Protein AF-A0A1B9F2B6-F1 (afdb_monomer_lite)

Foldseek 3Di:
DDPQAFKKWKWKQFQVLWIKIWIASDDDQVRIWIFTFAFQDRFDLVLVVVLVVVLVVVVVVVVVVVVVLVVLLVVLVVLLVVLVVVVVVVHPSVCSNVVSVVSNVVSVVVVVVVVVVSVVSLQVSCVVRGTPGSGTDIDRSVVVCVRCPDPNMDMHDMGRDDDD

Secondary structure (DSSP, 8-state):
----PPPEEEEEE-TTS-EEEEEESSSSGGGEEEEEE-BSS---HHHHHHHHHHHHHHHHHHHHHHHHHHHHHHHHHHHHHHHHHHHHTT---HHHHHHHHHHHHHHHHHHHHHHHHHHHHHHHHHHHHTBS-S-PEEE-HHHHHHHHHSTT-EEEEEEEPPP-

Structure (mmCIF, N/CA/C/O backbone):
data_AF-A0A1B9F2B6-F1
#
_entry.id   AF-A0A1B9F2B6-F1
#
loop_
_atom_site.group_PDB
_atom_site.id
_atom_site.type_symbol
_atom_site.label_atom_id
_atom_site.label_alt_id
_atom_site.label_comp_id
_atom_site.label_asym_id
_atom_site.label_entity_id
_atom_site.label_seq_id
_atom_site.pdbx_PDB_ins_code
_atom_site.Cartn_x
_atom_site.Cartn_y
_atom_site.Cartn_z
_atom_site.occupancy
_atom_site.B_iso_or_equiv
_atom_site.auth_seq_id
_atom_site.auth_comp_id
_atom_site.auth_asym_id
_atom_site.auth_atom_id
_atom_site.pdbx_PDB_model_num
ATOM 1 N N . MET A 1 1 ? 23.919 12.567 16.413 1.00 41.22 1 MET A N 1
ATOM 2 C CA . MET A 1 1 ? 22.816 12.487 15.430 1.00 41.22 1 MET A CA 1
ATOM 3 C C . MET A 1 1 ? 21.830 11.448 15.928 1.00 41.22 1 MET A C 1
ATOM 5 O O . MET A 1 1 ? 22.166 10.273 15.949 1.00 41.22 1 MET A O 1
ATOM 9 N N . GLU A 1 2 ? 20.675 11.877 16.428 1.00 46.62 2 GLU A N 1
ATOM 10 C CA . GLU A 1 2 ? 19.669 10.982 17.009 1.00 46.62 2 GLU A CA 1
ATOM 11 C C . GLU A 1 2 ? 19.015 10.144 15.898 1.00 46.62 2 GLU A C 1
ATOM 13 O O . GLU A 1 2 ? 18.495 10.689 14.918 1.00 46.62 2 GLU A O 1
ATOM 18 N N . GLN A 1 3 ? 19.097 8.813 15.994 1.00 55.00 3 GLN A N 1
ATOM 19 C CA . GLN A 1 3 ? 18.470 7.924 15.017 1.00 55.00 3 GLN A CA 1
ATOM 20 C C . GLN A 1 3 ? 16.951 7.998 15.169 1.00 55.00 3 GLN A C 1
ATOM 22 O O . GLN A 1 3 ? 16.333 7.388 16.034 1.00 55.00 3 GLN A O 1
ATOM 27 N N . LYS A 1 4 ? 16.357 8.773 14.273 1.00 63.69 4 LYS A N 1
ATOM 28 C CA . LYS A 1 4 ? 14.928 8.905 14.028 1.00 63.69 4 LYS A CA 1
ATOM 29 C C . LYS A 1 4 ? 14.273 7.511 13.906 1.00 63.69 4 LYS A C 1
ATOM 31 O O . LYS A 1 4 ? 14.422 6.870 12.865 1.00 63.69 4 LYS A O 1
ATOM 36 N N . LYS A 1 5 ? 13.532 7.063 14.935 1.00 74.25 5 LYS A N 1
ATOM 37 C CA . LYS A 1 5 ? 12.859 5.744 14.967 1.00 74.25 5 LYS A CA 1
ATOM 38 C C . LYS A 1 5 ? 12.031 5.499 13.692 1.00 74.25 5 LYS A C 1
ATOM 40 O O . LYS A 1 5 ? 11.489 6.464 13.135 1.00 74.25 5 LYS A O 1
ATOM 45 N N . PRO A 1 6 ? 11.969 4.260 13.174 1.00 83.00 6 PRO A N 1
ATOM 46 C CA . PRO A 1 6 ? 11.126 3.944 12.028 1.00 83.00 6 PRO A CA 1
ATOM 47 C C . PRO A 1 6 ? 9.650 4.095 12.407 1.00 83.00 6 PRO A C 1
ATOM 49 O O . PRO A 1 6 ? 9.273 3.881 13.555 1.00 83.00 6 PRO A O 1
ATOM 52 N N . TRP A 1 7 ? 8.821 4.478 11.438 1.00 87.06 7 TRP A N 1
ATOM 53 C CA . TRP A 1 7 ? 7.375 4.444 11.626 1.00 87.06 7 TRP A CA 1
ATOM 54 C C . TRP A 1 7 ? 6.910 2.993 11.749 1.00 87.06 7 TRP A C 1
ATOM 56 O O . TRP A 1 7 ? 7.443 2.104 11.084 1.00 87.06 7 TRP A O 1
ATOM 66 N N . THR A 1 8 ? 5.886 2.773 12.551 1.00 91.69 8 THR A N 1
ATOM 67 C CA . THR A 1 8 ? 5.196 1.509 12.741 1.00 91.69 8 THR A CA 1
ATOM 68 C C . THR A 1 8 ? 3.718 1.675 12.435 1.00 91.69 8 THR A C 1
ATOM 70 O O . THR A 1 8 ? 3.205 2.792 12.352 1.00 91.69 8 THR A O 1
ATOM 73 N N . ILE A 1 9 ? 3.057 0.559 12.170 1.00 92.56 9 ILE A N 1
ATOM 74 C CA . ILE A 1 9 ? 1.648 0.452 11.831 1.00 92.56 9 ILE A CA 1
ATOM 75 C C . ILE A 1 9 ? 1.039 -0.588 12.757 1.00 92.56 9 ILE A C 1
ATOM 77 O O . ILE A 1 9 ? 1.565 -1.694 12.861 1.00 92.56 9 ILE A O 1
ATOM 81 N N . GLN A 1 10 ? -0.090 -0.258 13.365 1.00 94.62 10 GLN A N 1
ATOM 82 C CA . GLN A 1 10 ? -0.882 -1.190 14.150 1.00 94.62 10 GLN A CA 1
ATOM 83 C C . GLN A 1 10 ? -2.358 -1.000 13.814 1.00 94.62 10 GLN A C 1
ATOM 85 O O . GLN A 1 10 ? -2.818 0.118 13.573 1.00 94.62 10 GLN A O 1
ATOM 90 N N . TRP A 1 11 ? -3.092 -2.104 13.748 1.00 96.00 11 TRP A N 1
ATOM 91 C CA . TRP A 1 11 ? -4.536 -2.087 13.559 1.00 96.00 11 TRP A CA 1
ATOM 92 C C . TRP A 1 11 ? -5.236 -2.291 14.897 1.00 96.00 11 TRP A C 1
ATOM 94 O O . TRP A 1 11 ? -4.768 -3.055 15.740 1.00 96.00 11 TRP A O 1
ATOM 104 N N . HIS A 1 12 ? -6.369 -1.625 15.069 1.00 95.75 12 HIS A N 1
ATOM 105 C CA . HIS A 1 12 ? -7.217 -1.724 16.245 1.00 95.75 12 HIS A CA 1
ATOM 106 C C . HIS A 1 12 ? -8.670 -1.875 15.801 1.00 95.75 12 HIS A C 1
ATOM 108 O O . HIS A 1 12 ? -9.083 -1.303 14.790 1.00 95.75 12 HIS A O 1
ATOM 114 N N . ILE A 1 13 ? -9.436 -2.642 16.564 1.00 95.25 13 ILE A N 1
ATOM 115 C CA . ILE A 1 13 ? -10.887 -2.746 16.451 1.00 95.25 13 ILE A CA 1
ATOM 116 C C . ILE A 1 13 ? -11.433 -2.246 17.783 1.00 95.25 13 ILE A C 1
ATOM 118 O O . ILE A 1 13 ? -11.170 -2.861 18.814 1.00 95.25 13 ILE A O 1
ATOM 122 N N . ALA A 1 14 ? -12.124 -1.112 17.770 1.00 94.25 14 ALA A N 1
ATOM 123 C CA . ALA A 1 14 ? -12.779 -0.565 18.951 1.00 94.25 14 ALA A CA 1
ATOM 124 C C . ALA A 1 14 ? -13.977 -1.438 19.369 1.00 94.25 14 ALA A C 1
ATOM 126 O O . ALA A 1 14 ? -14.413 -2.318 18.621 1.00 94.25 14 ALA A O 1
ATOM 127 N N . ALA A 1 15 ? -14.507 -1.212 20.573 1.00 91.75 15 ALA A N 1
ATOM 128 C CA . ALA A 1 15 ? -15.586 -2.029 21.136 1.00 91.75 15 ALA A CA 1
ATOM 129 C C . ALA A 1 15 ? -16.882 -1.987 20.298 1.00 91.75 15 ALA A C 1
ATOM 131 O O . ALA A 1 15 ? -17.618 -2.971 20.232 1.00 91.75 15 ALA A O 1
ATOM 132 N N . ASP A 1 16 ? -17.129 -0.873 19.610 1.00 90.31 16 ASP A N 1
ATOM 133 C CA . ASP A 1 16 ? -18.238 -0.674 18.671 1.00 90.31 16 ASP A CA 1
ATOM 134 C C . ASP A 1 16 ? -18.017 -1.341 17.294 1.00 90.31 16 ASP A C 1
ATOM 136 O O . ASP A 1 16 ? -18.890 -1.299 16.426 1.00 90.31 16 ASP A O 1
ATOM 140 N N . GLY A 1 17 ? -16.857 -1.972 17.076 1.00 89.00 17 GLY A N 1
ATOM 141 C CA . GLY A 1 17 ? -16.463 -2.581 15.807 1.00 89.00 17 GLY A CA 1
ATOM 142 C C . GLY A 1 17 ? -15.791 -1.619 14.822 1.00 89.00 17 GLY A C 1
ATOM 143 O O . GLY A 1 17 ? -15.472 -2.031 13.701 1.00 89.00 17 GLY A O 1
ATOM 144 N N . THR A 1 18 ? -15.544 -0.366 15.215 1.00 93.06 18 THR A N 1
ATOM 145 C CA . THR A 1 18 ? -14.819 0.612 14.402 1.00 93.06 18 THR A CA 1
ATOM 146 C C . THR A 1 18 ? -13.372 0.172 14.203 1.00 93.06 18 THR A C 1
ATOM 148 O O . THR A 1 18 ? -12.656 -0.135 15.154 1.00 93.06 18 THR A O 1
ATOM 151 N N . VAL A 1 19 ? -12.908 0.169 12.951 1.00 95.19 19 VAL A N 1
ATOM 152 C CA . VAL A 1 19 ? -11.531 -0.215 12.619 1.00 95.19 19 VAL A CA 1
ATOM 153 C C . VAL A 1 19 ? -10.650 1.019 12.499 1.00 95.19 19 VAL A C 1
ATOM 155 O O . VAL A 1 19 ? -10.913 1.911 11.690 1.00 95.19 19 VAL A O 1
ATOM 158 N N . ILE A 1 20 ? -9.571 1.040 13.276 1.00 95.50 20 ILE A N 1
ATOM 159 C CA . ILE A 1 20 ? -8.626 2.150 13.362 1.00 95.50 20 ILE A CA 1
ATOM 160 C C . ILE A 1 20 ? -7.238 1.650 12.966 1.00 95.50 20 ILE A C 1
ATOM 162 O O . ILE A 1 20 ? -6.737 0.657 13.491 1.00 95.50 20 ILE A O 1
ATOM 166 N N . LYS A 1 21 ? -6.586 2.361 12.050 1.00 94.56 21 LYS A N 1
ATOM 167 C CA . LYS A 1 21 ? -5.166 2.206 11.746 1.00 94.56 21 LYS A CA 1
ATOM 168 C C . LYS A 1 21 ? -4.382 3.258 12.513 1.00 94.56 21 LYS A C 1
ATOM 170 O O . LYS A 1 21 ? -4.558 4.452 12.270 1.00 94.56 21 LYS A O 1
ATOM 175 N N . GLN A 1 22 ? -3.491 2.822 13.388 1.00 94.38 22 GLN A N 1
ATOM 176 C CA . GLN A 1 22 ? -2.486 3.669 14.009 1.00 94.38 22 GLN A CA 1
ATOM 177 C C . GLN A 1 22 ? -1.203 3.599 13.186 1.00 94.38 22 GLN A C 1
ATOM 179 O O . GLN A 1 22 ? -0.732 2.522 12.819 1.00 94.38 22 GLN A O 1
ATOM 184 N N . ARG A 1 23 ? -0.602 4.757 12.927 1.00 92.12 23 ARG A N 1
ATOM 185 C CA . ARG A 1 23 ? 0.774 4.877 12.462 1.00 92.12 23 ARG A CA 1
ATOM 186 C C . ARG A 1 23 ? 1.559 5.659 13.506 1.00 92.12 23 ARG A C 1
ATOM 188 O O . ARG A 1 23 ? 1.222 6.807 13.772 1.00 92.12 23 ARG A O 1
ATOM 195 N N . SER A 1 24 ? 2.591 5.060 14.086 1.00 89.69 24 SER A N 1
ATOM 196 C CA . SER A 1 24 ? 3.346 5.655 15.196 1.00 89.69 24 SER A CA 1
ATOM 197 C C . SER A 1 24 ? 4.841 5.697 14.930 1.00 89.69 24 SER A C 1
ATOM 199 O O . SER A 1 24 ? 5.392 4.813 14.291 1.00 89.69 24 SER A O 1
ATOM 201 N N . ARG A 1 25 ? 5.520 6.732 15.414 1.00 86.12 25 ARG A N 1
ATOM 202 C CA . ARG A 1 25 ? 6.991 6.814 15.447 1.00 86.12 25 ARG A CA 1
ATOM 203 C C . ARG A 1 25 ? 7.548 6.837 16.875 1.00 86.12 25 ARG A C 1
ATOM 205 O O . ARG A 1 25 ? 8.744 6.645 17.091 1.00 86.12 25 ARG A O 1
ATOM 212 N N . GLY A 1 26 ? 6.660 7.031 17.839 1.00 81.50 26 GLY A N 1
ATOM 213 C CA . GLY A 1 26 ? 6.941 7.092 19.259 1.00 81.50 26 GLY A CA 1
ATOM 214 C C . GLY A 1 26 ? 5.651 7.289 20.049 1.00 81.50 26 GLY A C 1
ATOM 215 O O . GLY A 1 26 ? 4.546 7.038 19.556 1.00 81.50 26 GLY A O 1
ATOM 216 N N . SER A 1 27 ? 5.796 7.696 21.305 1.00 78.44 27 SER A N 1
ATOM 217 C CA . SER A 1 27 ? 4.683 7.877 22.243 1.00 78.44 27 SER A CA 1
ATOM 218 C C . SER A 1 27 ? 4.098 9.294 22.233 1.00 78.44 27 SER A C 1
ATOM 220 O O . SER A 1 27 ? 3.011 9.508 22.777 1.00 78.44 27 SER A O 1
ATOM 222 N N . ALA A 1 28 ? 4.794 10.263 21.629 1.00 80.25 28 ALA A N 1
ATOM 223 C CA . ALA A 1 28 ? 4.329 11.641 21.569 1.00 80.25 28 ALA A CA 1
ATOM 224 C C . ALA A 1 28 ? 3.128 11.786 20.621 1.00 80.25 28 ALA A C 1
ATOM 226 O O . ALA A 1 28 ? 3.014 11.084 19.620 1.00 80.25 28 ALA A O 1
ATOM 227 N N . GLU A 1 29 ? 2.223 12.717 20.923 1.00 75.31 29 GLU A N 1
ATOM 228 C CA . GLU A 1 29 ? 0.967 12.885 20.177 1.00 75.31 29 GLU A CA 1
ATOM 229 C C . GLU A 1 29 ? 1.194 13.242 18.700 1.00 75.31 29 GLU A C 1
ATOM 231 O O . GLU A 1 29 ? 0.578 12.655 17.819 1.00 75.31 29 GLU A O 1
ATOM 236 N N . HIS A 1 30 ? 2.159 14.119 18.412 1.00 78.62 30 HIS A N 1
ATOM 237 C CA . HIS A 1 30 ? 2.537 14.486 17.042 1.00 78.62 30 HIS A CA 1
ATOM 238 C C . HIS A 1 30 ? 3.261 13.361 16.276 1.00 78.62 30 HIS A C 1
ATOM 240 O O . HIS A 1 30 ? 3.466 13.461 15.067 1.00 78.62 30 HIS A O 1
ATOM 246 N N . GLU A 1 31 ? 3.665 12.294 16.968 1.00 84.19 31 GLU A N 1
ATOM 247 C CA . GLU A 1 31 ? 4.301 11.111 16.386 1.00 84.19 31 GLU A CA 1
ATOM 248 C C . GLU A 1 31 ? 3.305 9.972 16.154 1.00 84.19 31 GLU A C 1
ATOM 250 O O . GLU A 1 31 ? 3.719 8.873 15.781 1.00 84.19 31 GLU A O 1
ATOM 255 N N . GLN A 1 32 ? 2.009 10.214 16.370 1.00 87.44 32 GLN A N 1
ATOM 256 C CA . GLN A 1 32 ? 0.944 9.238 16.191 1.00 87.44 32 GLN A CA 1
ATOM 257 C C . GLN A 1 32 ? -0.135 9.790 15.264 1.00 87.44 32 GLN A C 1
ATOM 259 O O . GLN A 1 32 ? -0.688 10.864 15.477 1.00 87.44 32 GLN A O 1
ATOM 264 N N . LEU A 1 33 ? -0.439 9.031 14.220 1.00 91.56 33 LEU A N 1
ATOM 265 C CA . LEU A 1 33 ? -1.483 9.334 13.255 1.00 91.56 33 LEU A CA 1
ATOM 266 C C . LEU A 1 33 ? -2.508 8.213 13.301 1.00 91.56 33 LEU A C 1
ATOM 268 O O . LEU A 1 33 ? -2.144 7.040 13.225 1.00 91.56 33 LEU A O 1
ATOM 272 N N . PHE A 1 34 ? -3.779 8.578 13.389 1.00 93.31 34 PHE A N 1
ATOM 273 C CA . PHE A 1 34 ? -4.879 7.629 13.450 1.00 93.31 34 PHE A CA 1
ATOM 274 C C . PHE A 1 34 ? -5.790 7.820 12.248 1.00 93.31 34 PHE A C 1
ATOM 276 O O . PHE A 1 34 ? -6.078 8.945 11.838 1.00 93.31 34 PHE A O 1
ATOM 283 N N . GLN A 1 35 ? -6.226 6.710 11.667 1.00 94.19 35 GLN A N 1
ATOM 284 C CA . GLN A 1 35 ? -7.160 6.697 10.553 1.00 94.19 35 GLN A CA 1
ATOM 285 C C . GLN A 1 35 ? -8.273 5.703 10.834 1.00 94.19 35 GLN A C 1
ATOM 287 O O . GLN A 1 35 ? -8.008 4.531 11.085 1.00 94.19 35 GLN A O 1
ATOM 292 N N . GLN A 1 36 ? -9.510 6.162 10.754 1.00 94.19 36 GLN A N 1
ATOM 293 C CA . GLN A 1 36 ? -10.694 5.326 10.842 1.00 94.19 36 GLN A CA 1
ATOM 294 C C . GLN A 1 36 ? -11.069 4.813 9.455 1.00 94.19 36 GLN A C 1
ATOM 296 O O . GLN A 1 36 ? -11.068 5.569 8.483 1.00 94.19 36 GLN A O 1
ATOM 301 N N . PHE A 1 37 ? -11.430 3.538 9.357 1.00 93.19 37 PHE A N 1
ATOM 302 C CA . PHE A 1 37 ? -11.850 2.926 8.104 1.00 93.19 37 PHE A CA 1
ATOM 303 C C . PHE A 1 37 ? -13.307 2.487 8.179 1.00 93.19 37 PHE A C 1
ATOM 305 O O . PHE A 1 37 ? -13.708 1.764 9.088 1.00 93.19 37 PHE A O 1
ATOM 312 N N . ALA A 1 38 ? -14.084 2.885 7.173 1.00 90.38 38 ALA A N 1
ATOM 313 C CA . ALA A 1 38 ? -15.439 2.388 6.995 1.00 90.38 38 ALA A CA 1
ATOM 314 C C . ALA A 1 38 ? -15.407 0.910 6.578 1.00 90.38 38 ALA A C 1
ATOM 316 O O . ALA A 1 38 ? -14.690 0.527 5.645 1.00 90.38 38 ALA A O 1
ATOM 317 N N . THR A 1 39 ? -16.210 0.085 7.241 1.00 90.50 39 THR A N 1
ATOM 318 C CA . THR A 1 39 ? -16.308 -1.358 7.007 1.00 90.50 39 THR A CA 1
ATOM 319 C C . THR A 1 39 ? -17.705 -1.740 6.529 1.00 90.50 39 THR A C 1
ATOM 321 O O . THR A 1 39 ? -18.703 -1.144 6.919 1.00 90.50 39 THR A O 1
ATOM 324 N N . VAL A 1 40 ? -17.775 -2.734 5.643 1.00 91.00 40 VAL A N 1
ATOM 325 C CA . VAL A 1 40 ? -19.037 -3.387 5.239 1.00 91.00 40 VAL A CA 1
ATOM 326 C C . VAL A 1 40 ? -19.350 -4.552 6.180 1.00 91.00 40 VAL A C 1
ATOM 328 O O . VAL A 1 40 ? -20.506 -4.868 6.439 1.00 91.00 40 VAL A O 1
ATOM 331 N N . ARG A 1 41 ? -18.301 -5.194 6.700 1.00 89.75 41 ARG A N 1
ATOM 332 C CA . ARG A 1 41 ? -18.358 -6.230 7.734 1.00 89.75 41 ARG A CA 1
ATOM 333 C C . ARG A 1 41 ? -17.215 -5.995 8.708 1.00 89.75 41 ARG A C 1
ATOM 335 O O . ARG A 1 41 ? -16.121 -5.658 8.258 1.00 89.75 41 ARG A O 1
ATOM 342 N N . THR A 1 42 ? -17.430 -6.215 10.000 1.00 88.12 42 THR A N 1
ATOM 343 C CA . THR A 1 42 ? -16.356 -6.089 10.991 1.00 88.12 42 THR A CA 1
ATOM 344 C C . THR A 1 42 ? -15.308 -7.186 10.750 1.00 88.12 42 THR A C 1
ATOM 346 O O . THR A 1 42 ? -15.634 -8.374 10.860 1.00 88.12 42 THR A O 1
ATOM 349 N N . PRO A 1 43 ? -14.069 -6.833 10.355 1.00 90.25 43 PRO A N 1
ATOM 350 C CA . PRO A 1 43 ? -13.000 -7.807 10.185 1.00 90.25 43 PRO A CA 1
ATOM 351 C C . PRO A 1 43 ? -12.570 -8.361 11.538 1.00 90.25 43 PRO A C 1
ATOM 353 O O . PRO A 1 43 ? -12.712 -7.704 12.564 1.00 90.25 43 PRO A O 1
ATOM 356 N N . LYS A 1 44 ? -11.972 -9.553 11.535 1.00 93.25 44 LYS A N 1
ATOM 357 C CA . LYS A 1 44 ? -11.211 -10.011 12.702 1.00 93.25 44 LYS A CA 1
ATOM 358 C C . LYS A 1 44 ? -9.816 -9.395 12.699 1.00 93.25 44 LYS A C 1
ATOM 360 O O . LYS A 1 44 ? -9.264 -9.131 11.627 1.00 93.25 44 LYS A O 1
ATOM 365 N N . ILE A 1 45 ? -9.216 -9.231 13.876 1.00 94.12 45 ILE A N 1
ATOM 366 C CA . ILE A 1 45 ? -7.888 -8.620 13.987 1.00 94.12 45 ILE A CA 1
ATOM 367 C C . ILE A 1 45 ? -6.823 -9.428 13.230 1.00 94.12 45 ILE A C 1
ATOM 369 O O . ILE A 1 45 ? -5.964 -8.854 12.568 1.00 94.12 45 ILE A O 1
ATOM 373 N N . GLU A 1 46 ? -6.946 -10.760 13.195 1.00 93.69 46 GLU A N 1
ATOM 374 C CA . GLU A 1 46 ? -6.018 -11.624 12.459 1.00 93.69 46 GLU A CA 1
ATOM 375 C C . GLU A 1 46 ? -6.130 -11.432 10.939 1.00 93.69 46 GLU A C 1
ATOM 377 O O . GLU A 1 46 ? -5.146 -11.599 10.217 1.00 93.69 46 GLU A O 1
ATOM 382 N N . GLN A 1 47 ? -7.314 -11.059 10.435 1.00 92.94 47 GLN A N 1
ATOM 383 C CA . GLN A 1 47 ? -7.513 -10.748 9.016 1.00 92.94 47 GLN A CA 1
ATOM 384 C C . GLN A 1 47 ? -6.822 -9.433 8.642 1.00 92.94 47 GLN A C 1
ATOM 386 O O . GLN A 1 47 ? -6.213 -9.351 7.574 1.00 92.94 47 GLN A O 1
ATOM 391 N N . LEU A 1 48 ? -6.870 -8.433 9.528 1.00 93.12 48 LEU A N 1
ATOM 392 C CA . LEU A 1 48 ? -6.170 -7.157 9.346 1.00 93.12 48 LEU A CA 1
ATOM 393 C C . LEU A 1 48 ? -4.651 -7.344 9.368 1.00 93.12 48 LEU A C 1
ATOM 395 O O . LEU A 1 48 ? -3.950 -6.846 8.487 1.00 93.12 48 LEU A O 1
ATOM 399 N N . ASP A 1 49 ? -4.155 -8.144 10.307 1.00 93.50 49 ASP A N 1
ATOM 400 C CA . ASP A 1 49 ? -2.744 -8.510 10.397 1.00 93.50 49 ASP A CA 1
ATOM 401 C C . ASP A 1 49 ? -2.255 -9.267 9.151 1.00 93.50 49 ASP A C 1
ATOM 403 O O . ASP A 1 49 ? -1.181 -8.981 8.616 1.00 93.50 49 ASP A O 1
ATOM 407 N N . ALA A 1 50 ? -3.030 -10.247 8.674 1.00 92.94 50 ALA A N 1
ATOM 408 C CA . ALA A 1 50 ? -2.693 -11.008 7.472 1.00 92.94 50 ALA A CA 1
ATOM 409 C C . ALA A 1 50 ? -2.689 -10.120 6.217 1.00 92.94 50 ALA A C 1
ATOM 411 O O . ALA A 1 50 ? -1.824 -10.281 5.348 1.00 92.94 50 ALA A O 1
ATOM 412 N N . MET A 1 51 ? -3.623 -9.166 6.137 1.00 93.81 51 MET A N 1
ATOM 413 C CA . MET A 1 51 ? -3.685 -8.174 5.067 1.00 93.81 51 MET A CA 1
ATOM 414 C C . MET A 1 51 ? -2.438 -7.281 5.069 1.00 93.81 51 MET A C 1
ATOM 416 O O . MET A 1 51 ? -1.786 -7.159 4.031 1.00 93.81 51 MET A O 1
ATOM 420 N N . GLU A 1 52 ? -2.076 -6.687 6.211 1.00 93.25 52 GLU A N 1
ATOM 421 C CA . GLU A 1 52 ? -0.913 -5.793 6.305 1.00 93.25 52 GLU A CA 1
ATOM 422 C C . GLU A 1 52 ? 0.390 -6.542 5.977 1.00 93.25 52 GLU A C 1
ATOM 424 O O . GLU A 1 52 ? 1.213 -6.048 5.206 1.00 93.25 52 GLU A O 1
ATOM 429 N N . GLU A 1 53 ? 0.547 -7.781 6.457 1.00 91.56 53 GLU A N 1
ATOM 430 C CA . GLU A 1 53 ? 1.699 -8.622 6.113 1.00 91.56 53 GLU A CA 1
ATOM 431 C C . GLU A 1 53 ? 1.748 -8.953 4.611 1.00 91.56 53 GLU A C 1
ATOM 433 O O . GLU A 1 53 ? 2.818 -8.974 3.995 1.00 91.56 53 GLU A O 1
ATOM 438 N N . GLY A 1 54 ? 0.593 -9.214 3.992 1.00 88.00 54 GLY A N 1
ATOM 439 C CA . GLY A 1 54 ? 0.478 -9.417 2.547 1.00 88.00 54 GLY A CA 1
ATOM 440 C C . GLY A 1 54 ? 0.910 -8.181 1.756 1.00 88.00 54 GLY A C 1
ATOM 441 O O . GLY A 1 54 ? 1.720 -8.287 0.831 1.00 88.00 54 GLY A O 1
ATOM 442 N N . LEU A 1 55 ? 0.436 -7.000 2.160 1.00 88.12 55 LEU A N 1
ATOM 443 C CA . LEU A 1 55 ? 0.807 -5.720 1.554 1.00 88.12 55 LEU A CA 1
ATOM 444 C C . LEU A 1 55 ? 2.296 -5.413 1.733 1.00 88.12 55 LEU A C 1
ATOM 446 O O . LEU A 1 55 ? 2.949 -4.963 0.791 1.00 88.12 55 LEU A O 1
ATOM 450 N N . ARG A 1 56 ? 2.868 -5.722 2.899 1.00 87.19 56 ARG A N 1
ATOM 451 C CA . ARG A 1 56 ? 4.298 -5.538 3.175 1.00 87.19 56 ARG A CA 1
ATOM 452 C C . ARG A 1 56 ? 5.178 -6.436 2.306 1.00 87.19 56 ARG A C 1
ATOM 454 O O . ARG A 1 56 ? 6.163 -5.970 1.727 1.00 87.19 56 ARG A O 1
ATOM 461 N N . ARG A 1 57 ? 4.814 -7.713 2.157 1.00 86.31 57 ARG A N 1
ATOM 462 C CA . ARG A 1 57 ? 5.508 -8.641 1.245 1.00 86.31 57 ARG A CA 1
ATOM 463 C C . ARG A 1 57 ? 5.406 -8.188 -0.213 1.00 86.31 57 ARG A C 1
ATOM 465 O O . ARG A 1 57 ? 6.397 -8.229 -0.940 1.00 86.31 57 ARG A O 1
ATOM 472 N N . ALA A 1 58 ? 4.242 -7.691 -0.629 1.00 83.69 58 ALA A N 1
ATOM 473 C CA . ALA A 1 58 ? 4.063 -7.136 -1.968 1.00 83.69 58 ALA A CA 1
ATOM 474 C C . ALA A 1 58 ? 4.904 -5.867 -2.189 1.00 83.69 58 ALA A C 1
ATOM 476 O O . ALA A 1 58 ? 5.534 -5.726 -3.235 1.00 83.69 58 ALA A O 1
ATOM 477 N N . SER A 1 59 ? 4.963 -4.973 -1.200 1.00 82.50 59 SER A N 1
ATOM 478 C CA . SER A 1 59 ? 5.735 -3.730 -1.270 1.00 82.50 59 SER A CA 1
ATOM 479 C C . SER A 1 59 ? 7.243 -3.985 -1.324 1.00 82.50 59 SER A C 1
ATOM 481 O O . SER A 1 59 ? 7.916 -3.453 -2.199 1.00 82.50 59 SER A O 1
ATOM 483 N N . THR A 1 60 ? 7.772 -4.877 -0.483 1.00 79.88 60 THR A N 1
ATOM 484 C CA . THR A 1 60 ? 9.200 -5.253 -0.510 1.00 79.88 60 THR A CA 1
ATOM 485 C C . THR A 1 60 ? 9.609 -5.932 -1.822 1.00 79.88 60 THR A C 1
ATOM 487 O O . THR A 1 60 ? 10.683 -5.658 -2.360 1.00 79.88 60 THR A O 1
ATOM 490 N N . SER A 1 61 ? 8.748 -6.784 -2.390 1.00 77.69 61 SER A N 1
ATOM 491 C CA . SER A 1 61 ? 8.951 -7.345 -3.734 1.00 77.69 61 SER A CA 1
ATOM 492 C C . SER A 1 61 ? 8.896 -6.263 -4.826 1.00 77.69 61 SER A C 1
ATOM 494 O O . SER A 1 61 ? 9.720 -6.259 -5.748 1.00 77.69 61 SER A O 1
ATOM 496 N N . GLY A 1 62 ? 7.975 -5.307 -4.690 1.00 75.31 62 GLY A N 1
ATOM 497 C CA . GLY A 1 62 ? 7.861 -4.141 -5.563 1.00 75.31 62 GLY A CA 1
ATOM 498 C C . GLY A 1 62 ? 9.092 -3.237 -5.512 1.00 75.31 62 GLY A C 1
ATOM 499 O O . GLY A 1 62 ? 9.560 -2.803 -6.557 1.00 75.31 62 GLY A O 1
ATOM 500 N N . GLU A 1 63 ? 9.678 -3.017 -4.335 1.00 79.62 63 GLU A N 1
ATOM 501 C CA . GLU A 1 63 ? 10.881 -2.197 -4.163 1.00 79.62 63 GLU A CA 1
ATOM 502 C C . GLU A 1 63 ? 12.087 -2.804 -4.890 1.00 79.62 63 GLU A C 1
ATOM 504 O O . GLU A 1 63 ? 12.809 -2.097 -5.593 1.00 79.62 63 GLU A O 1
ATOM 509 N N . ARG A 1 64 ? 12.275 -4.128 -4.799 1.00 79.25 64 ARG A N 1
ATOM 510 C CA . ARG A 1 64 ? 13.320 -4.831 -5.566 1.00 79.25 64 ARG A CA 1
ATOM 511 C C . ARG A 1 64 ? 13.117 -4.665 -7.070 1.00 79.25 64 ARG A C 1
ATOM 513 O O . ARG A 1 64 ? 14.071 -4.371 -7.784 1.00 79.25 64 ARG A O 1
ATOM 520 N N . SER A 1 65 ? 11.875 -4.816 -7.526 1.00 78.81 65 SER A N 1
ATOM 521 C CA . SER A 1 65 ? 11.519 -4.660 -8.940 1.00 78.81 65 SER A CA 1
ATOM 522 C C . SER A 1 65 ? 11.744 -3.221 -9.416 1.00 78.81 65 SER A C 1
ATOM 524 O O . SER A 1 65 ? 12.323 -3.008 -10.474 1.00 78.81 65 SER A O 1
ATOM 526 N N . SER A 1 66 ? 11.369 -2.232 -8.602 1.00 80.00 66 SER A N 1
ATOM 527 C CA . SER A 1 66 ? 11.583 -0.807 -8.871 1.00 80.00 66 SER A CA 1
ATOM 528 C C . SER A 1 66 ? 13.071 -0.468 -8.978 1.00 80.00 66 SER A C 1
ATOM 530 O O . SER A 1 66 ? 13.490 0.151 -9.953 1.00 80.00 66 SER A O 1
ATOM 532 N N . ARG A 1 67 ? 13.907 -0.951 -8.047 1.00 84.12 67 ARG A N 1
ATOM 533 C CA . ARG A 1 67 ? 15.366 -0.762 -8.125 1.00 84.12 67 ARG A CA 1
ATOM 534 C C . ARG A 1 67 ? 15.954 -1.373 -9.394 1.00 84.12 67 ARG A C 1
ATOM 536 O O . ARG A 1 67 ? 16.768 -0.731 -10.048 1.00 84.12 67 ARG A O 1
ATOM 543 N N . ALA A 1 68 ? 15.527 -2.580 -9.767 1.00 84.88 68 ALA A N 1
ATOM 544 C CA . ALA A 1 68 ? 15.967 -3.208 -11.009 1.00 84.88 68 ALA A CA 1
ATOM 545 C C . ALA A 1 68 ? 15.567 -2.373 -12.239 1.00 84.88 68 ALA A C 1
ATOM 547 O O . ALA A 1 68 ? 16.411 -2.107 -13.092 1.00 84.88 68 ALA A O 1
ATOM 548 N N . LEU A 1 69 ? 14.321 -1.892 -12.299 1.00 85.62 69 LEU A N 1
ATOM 549 C CA . LEU A 1 69 ? 13.845 -1.023 -13.381 1.00 85.62 69 LEU A CA 1
ATOM 550 C C . LEU A 1 69 ? 14.620 0.298 -13.446 1.00 85.62 69 LEU A C 1
ATOM 552 O O . LEU A 1 69 ? 14.963 0.740 -14.538 1.00 85.62 69 LEU A O 1
ATOM 556 N N . LEU A 1 70 ? 14.955 0.899 -12.301 1.00 87.00 70 LEU A N 1
ATOM 557 C CA . LEU A 1 70 ? 15.785 2.105 -12.240 1.00 87.00 70 LEU A CA 1
ATOM 558 C C . LEU A 1 70 ? 17.200 1.858 -12.770 1.00 87.00 70 LEU A C 1
ATOM 560 O O . LEU A 1 70 ? 17.725 2.688 -13.508 1.00 87.00 70 LEU A O 1
ATOM 564 N N . HIS A 1 71 ? 17.811 0.715 -12.446 1.00 88.62 71 HIS A N 1
ATOM 565 C CA . HIS A 1 71 ? 19.109 0.348 -13.012 1.00 88.62 71 HIS A CA 1
ATOM 566 C C . HIS A 1 71 ? 19.035 0.163 -14.530 1.00 88.62 71 HIS A C 1
ATOM 568 O O . HIS A 1 71 ? 19.886 0.690 -15.243 1.00 88.62 71 HIS A O 1
ATOM 574 N N . VAL A 1 72 ? 18.003 -0.521 -15.034 1.00 88.38 72 VAL A N 1
ATOM 575 C CA . VAL A 1 72 ? 17.784 -0.675 -16.481 1.00 88.38 72 VAL A CA 1
ATOM 576 C C . VAL A 1 72 ? 17.577 0.686 -17.148 1.00 88.38 72 VAL A C 1
ATOM 578 O O . VAL A 1 72 ? 18.175 0.943 -18.188 1.00 88.38 72 VAL A O 1
ATOM 581 N N . ALA A 1 73 ? 16.802 1.583 -16.532 1.00 87.06 73 ALA A N 1
ATOM 582 C CA . ALA A 1 73 ? 16.598 2.942 -17.027 1.00 87.06 73 ALA A CA 1
ATOM 583 C C . ALA A 1 73 ? 17.918 3.723 -17.100 1.00 87.06 73 ALA A C 1
ATOM 585 O O . ALA A 1 73 ? 18.211 4.343 -18.118 1.00 87.06 73 ALA A O 1
ATOM 586 N N . TYR A 1 74 ? 18.740 3.653 -16.049 1.00 90.12 74 TYR A N 1
ATOM 587 C CA . TYR A 1 74 ? 20.044 4.314 -16.011 1.00 90.12 74 TYR A CA 1
ATOM 588 C C . TYR A 1 74 ? 20.973 3.805 -17.119 1.00 90.12 74 TYR A C 1
ATOM 590 O O . TYR A 1 74 ? 21.566 4.604 -17.843 1.00 90.12 74 TYR A O 1
ATOM 598 N N . VAL A 1 75 ? 21.054 2.483 -17.298 1.00 89.44 75 VAL A N 1
ATOM 599 C CA . VAL A 1 75 ? 21.861 1.858 -18.356 1.00 89.44 75 VAL A CA 1
ATOM 600 C C . VAL A 1 75 ? 21.347 2.246 -19.744 1.00 89.44 75 VAL A C 1
ATOM 602 O O . VAL A 1 75 ? 22.145 2.601 -20.609 1.00 89.44 75 VAL A O 1
ATOM 605 N N . ALA A 1 76 ? 20.029 2.241 -19.954 1.00 87.50 76 ALA A N 1
ATOM 606 C CA . ALA A 1 76 ? 19.428 2.637 -21.224 1.00 87.50 76 ALA A CA 1
ATOM 607 C C . ALA A 1 76 ? 19.741 4.102 -21.559 1.00 87.50 76 ALA A C 1
ATOM 609 O O . ALA A 1 76 ? 20.201 4.383 -22.666 1.00 87.50 76 ALA A O 1
ATOM 610 N N . CYS A 1 77 ? 19.577 5.017 -20.598 1.00 87.69 77 CYS A N 1
ATOM 611 C CA . CYS A 1 77 ? 19.924 6.429 -20.757 1.00 87.69 77 CYS A CA 1
ATOM 612 C C . CYS A 1 77 ? 21.417 6.624 -21.051 1.00 87.69 77 CYS A C 1
ATOM 614 O O . CYS A 1 77 ? 21.760 7.371 -21.965 1.00 87.69 77 CYS A O 1
ATOM 616 N N . ALA A 1 78 ? 22.303 5.927 -20.333 1.00 89.19 78 ALA A N 1
ATOM 617 C CA . ALA A 1 78 ? 23.741 5.977 -20.588 1.00 89.19 78 ALA A CA 1
ATOM 618 C C . ALA A 1 78 ? 24.086 5.488 -22.005 1.00 89.19 78 ALA A C 1
ATOM 620 O O . ALA A 1 78 ? 24.860 6.139 -22.702 1.00 89.19 78 ALA A O 1
ATOM 621 N N . GLY A 1 79 ? 23.466 4.394 -22.462 1.00 85.56 79 GLY A N 1
ATOM 622 C CA . GLY A 1 79 ? 23.617 3.893 -23.831 1.00 85.56 79 GLY A CA 1
ATOM 623 C C . GLY A 1 79 ? 23.096 4.869 -24.888 1.00 85.56 79 GLY A C 1
ATOM 624 O O . GLY A 1 79 ? 23.713 5.018 -25.939 1.00 85.56 79 GLY A O 1
ATOM 625 N N . LEU A 1 80 ? 22.014 5.594 -24.587 1.00 86.50 80 LEU A N 1
ATOM 626 C CA . LEU A 1 80 ? 21.443 6.609 -25.473 1.00 86.50 80 LEU A CA 1
ATOM 627 C C . LEU A 1 80 ? 22.407 7.793 -25.629 1.00 86.50 80 LEU A C 1
ATOM 629 O O . LEU A 1 80 ? 22.713 8.194 -26.748 1.00 86.50 80 LEU A O 1
ATOM 633 N N . VAL A 1 81 ? 22.951 8.297 -24.515 1.00 87.38 81 VAL A N 1
ATOM 634 C CA . VAL A 1 81 ? 23.967 9.361 -24.519 1.00 87.38 81 VAL A CA 1
ATOM 635 C C . VAL A 1 81 ? 25.226 8.908 -25.257 1.00 87.38 81 VAL A C 1
ATOM 637 O O . VAL A 1 81 ? 25.709 9.630 -26.127 1.00 87.38 81 VAL A O 1
ATOM 640 N N . ALA A 1 82 ? 25.730 7.707 -24.961 1.00 86.31 82 ALA A N 1
ATOM 641 C CA . ALA A 1 82 ? 26.907 7.153 -25.624 1.00 86.31 82 ALA A CA 1
ATOM 642 C C . ALA A 1 82 ? 26.688 7.010 -27.136 1.00 86.31 82 A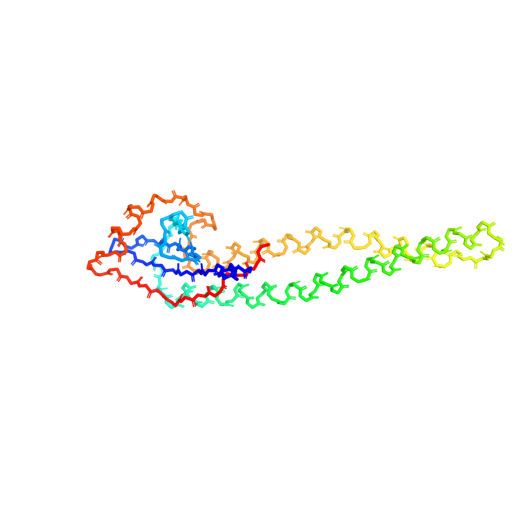LA A C 1
ATOM 644 O O . ALA A 1 82 ? 27.525 7.456 -27.911 1.00 86.31 82 ALA A O 1
ATOM 645 N N . GLY A 1 83 ? 25.543 6.470 -27.561 1.00 84.81 83 GLY A N 1
ATOM 646 C CA . GLY A 1 83 ? 25.200 6.343 -28.974 1.00 84.81 83 GLY A CA 1
ATOM 647 C C . GLY A 1 83 ? 25.090 7.695 -29.688 1.00 84.81 83 GLY A C 1
ATOM 648 O O . GLY A 1 83 ? 25.618 7.848 -30.784 1.00 84.81 83 GLY A O 1
ATOM 649 N N . ILE A 1 84 ? 24.485 8.711 -29.060 1.00 85.56 84 ILE A N 1
ATOM 650 C CA . ILE A 1 84 ? 24.432 10.067 -29.637 1.00 85.56 84 ILE A CA 1
ATOM 651 C C . ILE A 1 84 ? 25.847 10.633 -29.817 1.00 85.56 84 ILE A C 1
ATOM 653 O O . ILE A 1 84 ? 26.188 11.097 -30.903 1.00 85.56 84 ILE A O 1
ATOM 657 N N . VAL A 1 85 ? 26.688 10.569 -28.780 1.00 87.31 85 VAL A N 1
ATOM 658 C CA . VAL A 1 85 ? 28.062 11.100 -28.829 1.00 87.31 85 VAL A CA 1
ATOM 659 C C . VAL A 1 85 ? 28.917 10.345 -29.853 1.00 87.31 85 VAL A C 1
ATOM 661 O O . VAL A 1 85 ? 29.642 10.962 -30.630 1.00 87.31 85 VAL A O 1
ATOM 664 N N . SER A 1 86 ? 28.815 9.017 -29.904 1.00 84.62 86 SER A N 1
ATOM 665 C CA . SER A 1 86 ? 29.533 8.189 -30.878 1.00 84.62 86 SER A CA 1
ATOM 666 C C . SER A 1 86 ? 29.073 8.440 -32.314 1.00 84.62 86 SER A C 1
ATOM 668 O O . SER A 1 86 ? 29.908 8.465 -33.217 1.00 84.62 86 SER A O 1
ATOM 670 N N . SER A 1 87 ? 27.780 8.700 -32.530 1.00 83.25 87 SER A N 1
ATOM 671 C CA . SER A 1 87 ? 27.258 9.102 -33.839 1.00 83.25 87 SER A CA 1
ATOM 672 C C . SER A 1 87 ? 27.865 10.427 -34.314 1.00 83.25 87 SER A C 1
ATOM 674 O O . SER A 1 87 ? 28.208 10.546 -35.489 1.00 83.25 87 SER A O 1
ATOM 676 N N . TRP A 1 88 ? 28.089 11.391 -33.414 1.00 84.75 88 TRP A N 1
ATOM 677 C CA . TRP A 1 88 ? 28.761 12.656 -33.750 1.00 84.75 88 TRP A CA 1
ATOM 678 C C . TRP A 1 88 ? 30.238 12.458 -34.113 1.00 84.75 88 TRP A C 1
ATOM 680 O O . TRP A 1 88 ? 30.789 13.228 -34.895 1.00 84.75 88 TRP A O 1
ATOM 690 N N . ALA A 1 89 ? 30.867 11.406 -33.587 1.00 84.88 89 ALA A N 1
ATOM 691 C CA . ALA A 1 89 ? 32.225 10.995 -33.938 1.00 84.88 89 ALA A CA 1
ATOM 692 C C . ALA A 1 89 ? 32.303 10.153 -35.232 1.00 84.88 89 ALA A C 1
ATOM 694 O O . ALA A 1 89 ? 33.378 9.664 -35.573 1.00 84.88 89 ALA A O 1
ATOM 695 N N . GLY A 1 90 ? 31.187 9.961 -35.950 1.00 80.44 90 GLY A N 1
ATOM 696 C CA . GLY A 1 90 ? 31.134 9.183 -37.193 1.00 80.44 90 GLY A CA 1
ATOM 697 C C . GLY A 1 90 ? 31.122 7.662 -36.998 1.00 80.44 90 GLY A C 1
ATOM 698 O O . GLY A 1 90 ? 31.317 6.924 -37.961 1.00 80.44 90 GLY A O 1
ATOM 699 N N . ILE A 1 91 ? 30.898 7.178 -35.771 1.00 82.00 91 ILE A N 1
ATOM 700 C CA . ILE A 1 91 ? 30.791 5.748 -35.461 1.00 82.00 91 ILE A CA 1
ATOM 701 C C . ILE A 1 91 ? 29.333 5.314 -35.636 1.00 82.00 91 ILE A C 1
ATOM 703 O O . ILE A 1 91 ? 28.432 5.878 -35.005 1.00 82.00 91 ILE A O 1
ATOM 707 N N . ASP A 1 92 ? 29.095 4.278 -36.445 1.00 79.12 92 ASP A N 1
ATOM 708 C CA . ASP A 1 92 ? 27.757 3.704 -36.593 1.00 79.12 92 ASP A CA 1
ATOM 709 C C . ASP A 1 92 ? 27.314 3.025 -35.289 1.00 79.12 92 ASP A C 1
ATOM 711 O O . ASP A 1 92 ? 27.797 1.966 -34.887 1.00 79.12 92 ASP A O 1
ATOM 715 N N . THR A 1 93 ? 26.397 3.696 -34.598 1.00 80.00 93 THR A N 1
ATOM 716 C CA . THR A 1 93 ? 25.825 3.293 -33.310 1.00 80.00 93 THR A CA 1
ATOM 717 C C . THR A 1 93 ? 24.297 3.276 -33.370 1.00 80.00 93 THR A C 1
ATOM 719 O O . THR A 1 93 ? 23.619 3.399 -32.345 1.00 80.00 93 THR A O 1
ATOM 722 N N . GLY A 1 94 ? 23.729 3.082 -34.569 1.00 76.44 94 GLY A N 1
ATOM 723 C CA . GLY A 1 94 ? 22.279 3.029 -34.778 1.00 76.44 94 GLY A CA 1
ATOM 724 C C . GLY A 1 94 ? 21.583 1.995 -33.886 1.00 76.44 94 GLY A C 1
ATOM 725 O O . GLY A 1 94 ? 20.541 2.279 -33.302 1.00 76.44 94 GLY A O 1
ATOM 726 N N . PHE A 1 95 ? 22.203 0.827 -33.682 1.00 79.12 95 PHE A N 1
ATOM 727 C CA . PHE A 1 95 ? 21.676 -0.206 -32.782 1.00 79.12 95 PHE A CA 1
ATOM 728 C C . PHE A 1 95 ? 21.638 0.237 -31.308 1.00 79.12 95 PHE A C 1
ATOM 730 O O . PHE A 1 95 ? 20.666 -0.036 -30.607 1.00 79.12 95 PHE A O 1
ATOM 737 N N . LEU A 1 96 ? 22.668 0.952 -30.841 1.00 78.56 96 LEU A N 1
ATOM 738 C CA . LEU A 1 96 ? 22.749 1.462 -29.466 1.00 78.56 96 LEU A CA 1
ATOM 739 C C . LEU A 1 96 ? 21.693 2.542 -29.209 1.00 78.56 96 LEU A C 1
ATOM 741 O O . LEU A 1 96 ? 21.001 2.496 -28.195 1.00 78.56 96 LEU A O 1
ATOM 745 N N . THR A 1 97 ? 21.522 3.482 -30.140 1.00 81.50 97 THR A N 1
ATOM 746 C CA . THR A 1 97 ? 20.549 4.576 -30.000 1.00 81.50 97 THR A CA 1
ATOM 747 C C . THR A 1 97 ? 19.102 4.093 -30.114 1.00 81.50 97 THR A C 1
ATOM 749 O O . THR A 1 97 ? 18.307 4.373 -29.213 1.00 81.50 97 THR A O 1
ATOM 752 N N . LEU A 1 98 ? 18.751 3.322 -31.156 1.00 84.81 98 LEU A N 1
ATOM 753 C CA . LEU A 1 98 ? 17.399 2.762 -31.300 1.00 84.81 98 LEU A CA 1
ATOM 754 C C . LEU A 1 98 ? 17.065 1.770 -30.183 1.00 84.81 98 LEU A C 1
ATOM 756 O O . LEU A 1 98 ? 15.954 1.805 -29.654 1.00 84.81 98 LEU A O 1
ATOM 760 N N . GLY A 1 99 ? 18.014 0.908 -29.806 1.00 83.81 99 GLY A N 1
ATOM 761 C CA . GLY A 1 99 ? 17.830 -0.064 -28.731 1.00 83.81 99 GLY A CA 1
ATOM 762 C C . GLY A 1 99 ? 17.551 0.618 -27.394 1.00 83.81 99 GLY A C 1
ATOM 763 O O . GLY A 1 99 ? 16.552 0.315 -26.740 1.00 83.81 99 GLY A O 1
ATOM 764 N N . SER A 1 100 ? 18.372 1.602 -27.017 1.00 84.12 100 SER A N 1
ATOM 765 C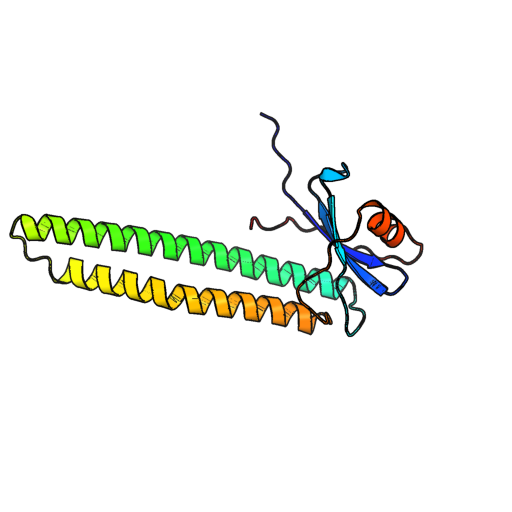 CA . SER A 1 100 ? 18.154 2.386 -25.799 1.00 84.12 100 SER A CA 1
ATOM 766 C C . SER A 1 100 ? 16.837 3.160 -25.822 1.00 84.12 100 SER A C 1
ATOM 768 O O . SER A 1 100 ? 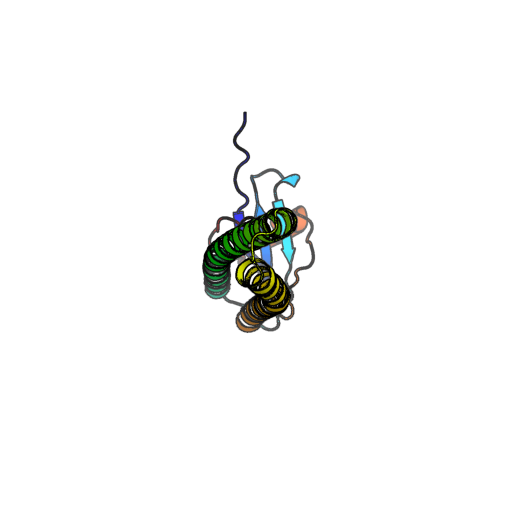16.123 3.172 -24.818 1.00 84.12 100 SER A O 1
ATOM 770 N N . LEU A 1 101 ? 16.478 3.772 -26.954 1.00 87.50 101 LEU A N 1
ATOM 771 C CA . LEU A 1 101 ? 15.215 4.497 -27.092 1.00 87.50 101 LEU A CA 1
ATOM 772 C C . LEU A 1 101 ? 14.007 3.569 -26.901 1.00 87.50 101 LEU A C 1
ATOM 774 O O . LEU A 1 101 ? 13.086 3.904 -26.155 1.00 87.50 101 LEU A O 1
ATOM 778 N N . ALA A 1 102 ? 14.027 2.383 -27.516 1.00 88.81 102 ALA A N 1
ATOM 779 C CA . ALA A 1 102 ? 12.968 1.389 -27.362 1.00 88.81 102 ALA A CA 1
ATOM 780 C C . ALA A 1 102 ? 12.804 0.956 -25.896 1.00 88.81 102 ALA A C 1
ATOM 782 O O . ALA A 1 102 ? 11.680 0.881 -25.397 1.00 88.81 102 ALA A O 1
ATOM 783 N N . VAL A 1 103 ? 13.912 0.738 -25.177 1.00 87.62 103 VAL A N 1
ATOM 784 C CA . VAL A 1 103 ? 13.886 0.395 -23.746 1.00 87.62 103 VAL A CA 1
ATOM 785 C C . VAL A 1 103 ? 13.266 1.521 -22.915 1.00 87.62 103 VAL A C 1
ATOM 787 O O . VAL A 1 103 ? 12.405 1.248 -22.081 1.00 87.62 103 VAL A O 1
ATOM 790 N N . VAL A 1 104 ? 13.633 2.783 -23.160 1.00 86.94 104 VAL A N 1
ATOM 791 C CA . VAL A 1 104 ? 13.058 3.937 -22.443 1.00 86.94 104 VAL A CA 1
ATOM 792 C C . VAL A 1 104 ? 11.546 4.039 -22.670 1.00 86.94 104 VAL A C 1
ATOM 794 O O . VAL A 1 104 ? 10.790 4.218 -21.712 1.00 86.94 104 VAL A O 1
ATOM 797 N N . VAL A 1 105 ? 11.082 3.862 -23.911 1.00 87.94 105 VAL A N 1
ATOM 798 C CA . VAL A 1 105 ? 9.645 3.880 -24.236 1.00 87.94 105 VAL A CA 1
ATOM 799 C C . VAL A 1 105 ? 8.903 2.735 -23.537 1.00 87.94 105 VAL A C 1
ATOM 801 O O . VAL A 1 105 ? 7.859 2.961 -22.920 1.00 87.94 105 VAL A O 1
ATOM 804 N N . LEU A 1 106 ? 9.454 1.516 -23.561 1.00 89.00 106 LEU A N 1
ATOM 805 C CA . LEU A 1 106 ? 8.868 0.355 -22.880 1.00 89.00 106 LEU A CA 1
ATOM 806 C C . LEU A 1 106 ? 8.805 0.543 -21.355 1.00 89.00 106 LEU A C 1
ATOM 808 O O . LEU A 1 106 ? 7.812 0.173 -20.720 1.00 89.00 106 LEU A O 1
ATOM 812 N N . LEU A 1 107 ? 9.826 1.158 -20.754 1.00 88.19 107 LEU A N 1
ATOM 813 C CA . LEU A 1 107 ? 9.832 1.506 -19.330 1.00 88.19 107 LEU A CA 1
ATOM 814 C C . LEU A 1 107 ? 8.727 2.517 -18.988 1.00 88.19 107 LEU A C 1
ATOM 816 O O . LEU A 1 107 ? 7.994 2.323 -18.015 1.00 88.19 107 LEU A O 1
ATOM 820 N N . GLY A 1 108 ? 8.545 3.550 -19.815 1.00 85.12 108 GLY A N 1
ATOM 821 C CA . GLY A 1 108 ? 7.464 4.524 -19.643 1.00 85.12 108 GLY A CA 1
ATOM 822 C C . GLY A 1 108 ? 6.078 3.871 -19.673 1.00 85.12 108 GLY A C 1
ATOM 823 O O . GLY A 1 108 ? 5.271 4.075 -18.764 1.00 85.12 108 GLY A O 1
ATOM 824 N N . LEU A 1 109 ? 5.825 3.015 -20.668 1.00 87.56 109 LEU A N 1
ATOM 825 C CA . LEU A 1 109 ? 4.546 2.309 -20.811 1.00 87.56 109 LEU A CA 1
ATOM 826 C C . LEU A 1 109 ? 4.288 1.314 -19.669 1.00 87.56 109 LEU A C 1
ATOM 828 O O . LEU A 1 109 ? 3.178 1.245 -19.134 1.00 87.56 109 LEU A O 1
ATOM 832 N N . SER A 1 110 ? 5.311 0.560 -19.259 1.00 86.25 110 SER A N 1
ATOM 833 C CA . SER A 1 110 ? 5.179 -0.438 -18.190 1.00 86.25 110 SER A CA 1
ATOM 834 C C . SER A 1 110 ? 4.920 0.187 -16.818 1.00 86.25 110 SER A C 1
ATOM 836 O O . SER A 1 110 ? 4.169 -0.383 -16.026 1.00 86.25 110 SER A O 1
ATOM 838 N N . THR A 1 111 ? 5.445 1.387 -16.552 1.00 83.88 111 THR A N 1
ATOM 839 C CA . THR A 1 111 ? 5.249 2.093 -15.274 1.00 83.88 111 THR A CA 1
ATOM 840 C C . THR A 1 111 ? 3.766 2.320 -14.967 1.00 83.88 111 THR A C 1
ATOM 842 O O . THR A 1 111 ? 3.310 2.029 -13.858 1.00 83.88 111 THR A O 1
ATOM 845 N N . GLY A 1 112 ? 2.979 2.760 -15.956 1.00 82.56 112 GLY A N 1
ATOM 846 C CA . GLY A 1 112 ? 1.536 2.966 -15.784 1.00 82.56 112 GLY A CA 1
ATOM 847 C C . GLY A 1 112 ? 0.784 1.670 -15.461 1.00 82.56 112 GLY A C 1
ATOM 848 O O . GLY A 1 112 ? -0.078 1.642 -14.577 1.00 82.56 112 GLY A O 1
ATOM 849 N N . VAL A 1 113 ? 1.154 0.570 -16.124 1.00 85.38 113 VAL A N 1
ATOM 850 C CA . VAL A 1 113 ? 0.566 -0.759 -15.891 1.00 85.38 113 VAL A CA 1
ATOM 851 C C . VAL A 1 113 ? 0.905 -1.270 -14.490 1.00 85.38 113 VAL A C 1
ATOM 853 O O . VAL A 1 113 ? 0.014 -1.730 -13.773 1.00 85.38 113 VAL A O 1
ATOM 856 N N . ILE A 1 114 ? 2.166 -1.143 -14.071 1.00 85.69 114 ILE A N 1
ATOM 857 C CA . ILE A 1 114 ? 2.638 -1.563 -12.745 1.00 85.69 114 ILE A CA 1
ATOM 858 C C . ILE A 1 114 ? 1.920 -0.774 -11.646 1.00 85.69 114 ILE A C 1
ATOM 860 O O . ILE A 1 114 ? 1.429 -1.371 -10.684 1.00 85.69 114 ILE A O 1
ATOM 864 N N . MET A 1 115 ? 1.791 0.548 -11.803 1.00 83.56 115 MET A N 1
ATOM 865 C CA . MET A 1 115 ? 1.109 1.398 -10.825 1.00 83.56 115 MET A CA 1
ATOM 866 C C . MET A 1 115 ? -0.371 1.024 -10.695 1.00 83.56 115 MET A C 1
ATOM 868 O O . MET A 1 115 ? -0.872 0.826 -9.586 1.00 83.56 115 MET A O 1
ATOM 872 N N . ARG A 1 116 ? -1.068 0.833 -11.823 1.00 86.75 116 ARG A N 1
ATOM 873 C CA . ARG A 1 116 ? -2.476 0.411 -11.830 1.00 86.75 116 ARG A CA 1
ATOM 874 C C . ARG A 1 116 ? -2.660 -0.966 -11.193 1.00 86.75 116 ARG A C 1
ATOM 876 O O . ARG A 1 116 ? -3.584 -1.155 -10.402 1.00 86.75 116 ARG A O 1
ATOM 883 N N . ALA A 1 117 ? -1.768 -1.911 -11.490 1.00 86.19 117 ALA A N 1
ATOM 884 C CA . ALA A 1 117 ? -1.776 -3.230 -10.871 1.00 86.19 117 ALA A CA 1
ATOM 885 C C . ALA A 1 117 ? -1.569 -3.134 -9.351 1.00 86.19 117 ALA A C 1
ATOM 887 O O . ALA A 1 117 ? -2.314 -3.765 -8.600 1.00 86.19 117 ALA A O 1
ATOM 888 N N . SER A 1 118 ? -0.633 -2.302 -8.889 1.00 84.81 118 SER A N 1
ATOM 889 C CA . SER A 1 118 ? -0.376 -2.066 -7.463 1.00 84.81 118 SER A CA 1
ATOM 890 C C . SER A 1 118 ? -1.603 -1.502 -6.739 1.00 84.81 118 SER A C 1
ATOM 892 O O . SER A 1 118 ? -2.066 -2.093 -5.760 1.00 84.81 118 SER A O 1
ATOM 894 N N . ILE A 1 119 ? -2.213 -0.438 -7.277 1.00 87.25 119 ILE A N 1
ATOM 895 C CA . ILE A 1 119 ? -3.436 0.164 -6.719 1.00 87.25 119 ILE A CA 1
ATOM 896 C C . ILE A 1 119 ? -4.576 -0.860 -6.688 1.00 87.25 119 ILE A C 1
ATOM 898 O O . ILE A 1 119 ? -5.265 -0.990 -5.677 1.00 87.25 119 ILE A O 1
ATOM 902 N N . SER A 1 120 ? -4.756 -1.636 -7.762 1.00 88.12 120 SER A N 1
ATOM 903 C CA . SER A 1 120 ? -5.815 -2.650 -7.827 1.00 88.12 120 SER A CA 1
ATOM 904 C C . SER A 1 120 ? -5.643 -3.748 -6.773 1.00 88.12 120 SER A C 1
ATOM 906 O O . SER A 1 120 ? -6.623 -4.155 -6.149 1.00 88.12 120 SER A O 1
ATOM 908 N N . ARG A 1 121 ? -4.400 -4.188 -6.522 1.00 87.88 121 ARG A N 1
ATOM 909 C CA . ARG A 1 121 ? -4.071 -5.174 -5.484 1.00 87.88 121 ARG A CA 1
ATOM 910 C C . ARG A 1 121 ? -4.321 -4.603 -4.094 1.00 87.88 121 ARG A C 1
ATOM 912 O O . ARG A 1 121 ? -4.928 -5.282 -3.273 1.00 87.88 121 ARG A O 1
ATOM 919 N N . TYR A 1 12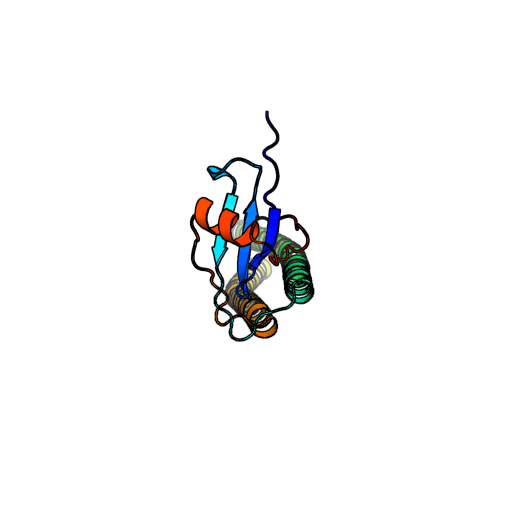2 ? -3.920 -3.355 -3.858 1.00 88.19 122 TYR A N 1
ATOM 920 C CA . TYR A 1 122 ? -4.156 -2.659 -2.594 1.00 88.19 122 TYR A CA 1
ATOM 921 C C . TYR A 1 122 ? -5.653 -2.532 -2.280 1.00 88.19 122 TYR A C 1
ATOM 923 O O . TYR A 1 122 ? -6.098 -2.916 -1.197 1.00 88.19 122 TYR A O 1
ATOM 931 N N . GLN A 1 123 ? -6.446 -2.070 -3.250 1.00 89.69 123 GLN A N 1
ATOM 932 C CA . GLN A 1 123 ? -7.901 -1.962 -3.114 1.00 89.69 123 GLN A CA 1
ATOM 933 C C . GLN A 1 123 ? -8.563 -3.326 -2.926 1.00 89.69 123 GLN A C 1
ATOM 935 O O . GLN A 1 123 ? -9.481 -3.465 -2.120 1.00 89.69 123 GLN A O 1
ATOM 940 N N . ARG A 1 124 ? -8.106 -4.344 -3.662 1.00 90.19 124 ARG A N 1
ATOM 941 C CA . ARG A 1 124 ? -8.617 -5.708 -3.536 1.00 90.19 124 ARG A CA 1
ATOM 942 C C . ARG A 1 124 ? -8.363 -6.273 -2.140 1.00 90.19 124 ARG A C 1
ATOM 944 O O . ARG A 1 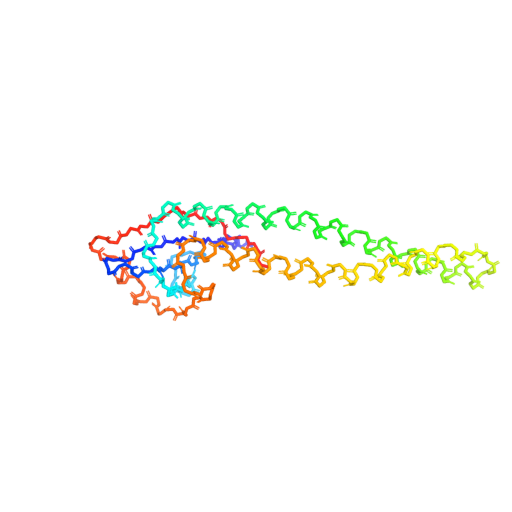124 ? -9.307 -6.777 -1.550 1.00 90.19 124 ARG A O 1
ATOM 951 N N . ALA A 1 125 ? -7.157 -6.109 -1.599 1.00 90.44 125 ALA A N 1
ATOM 952 C CA . ALA A 1 125 ? -6.823 -6.556 -0.248 1.00 90.44 125 ALA A CA 1
ATOM 953 C C . ALA A 1 125 ? -7.732 -5.910 0.815 1.00 90.44 125 ALA A C 1
ATOM 955 O O . ALA A 1 125 ? -8.252 -6.606 1.683 1.00 90.44 125 ALA A O 1
ATOM 956 N N . HIS A 1 126 ? -8.008 -4.604 0.696 1.00 90.44 126 HIS A N 1
ATOM 957 C CA . HIS A 1 126 ? -8.917 -3.908 1.615 1.00 90.44 126 HIS A CA 1
ATOM 958 C C . HIS A 1 126 ? -10.367 -4.397 1.485 1.00 90.44 126 HIS A C 1
ATOM 960 O O . HIS A 1 126 ? -11.033 -4.651 2.488 1.00 90.44 126 HIS A O 1
ATOM 966 N N . ARG A 1 127 ? -10.861 -4.594 0.257 1.00 89.44 127 ARG A N 1
ATOM 967 C CA . ARG A 1 127 ? -12.208 -5.146 0.038 1.00 89.44 127 ARG A CA 1
ATOM 968 C C . ARG A 1 127 ? -12.344 -6.566 0.583 1.00 89.44 127 ARG A C 1
ATOM 970 O O . ARG A 1 127 ? -13.341 -6.874 1.225 1.00 89.44 127 ARG A O 1
ATOM 977 N N . GLU A 1 128 ? -11.342 -7.416 0.366 1.00 91.50 128 GLU A N 1
ATOM 978 C CA . GLU A 1 128 ? -11.319 -8.791 0.884 1.00 91.50 128 GLU A CA 1
ATOM 979 C C . GLU A 1 128 ? -11.305 -8.815 2.419 1.00 91.50 128 GLU A C 1
ATOM 981 O O . GLU A 1 128 ? -11.999 -9.636 3.024 1.00 91.50 128 GLU A O 1
ATOM 986 N N . ALA A 1 129 ? -10.612 -7.867 3.056 1.00 89.00 129 ALA A N 1
ATOM 987 C CA . ALA A 1 129 ? -10.653 -7.686 4.505 1.00 89.00 129 ALA A CA 1
ATOM 988 C C . ALA A 1 129 ? -12.024 -7.202 5.018 1.00 89.00 129 ALA A C 1
ATOM 990 O O . ALA A 1 129 ? -12.350 -7.451 6.170 1.00 89.00 129 ALA A O 1
ATOM 991 N N . GLY A 1 130 ? -12.872 -6.608 4.172 1.00 89.56 130 GLY A N 1
ATOM 992 C CA . GLY A 1 130 ? -14.219 -6.159 4.546 1.00 89.56 130 GLY A CA 1
ATOM 993 C C . GLY A 1 130 ? -14.377 -4.644 4.659 1.00 89.56 130 GLY A C 1
ATOM 994 O O . GLY A 1 130 ? -15.396 -4.177 5.170 1.00 89.56 130 GLY A O 1
ATOM 995 N N . PHE A 1 131 ? -13.408 -3.869 4.173 1.00 90.81 131 PHE A N 1
ATOM 996 C CA . PHE A 1 131 ? -13.511 -2.415 4.122 1.00 90.81 131 PHE A CA 1
ATOM 997 C C . PHE A 1 131 ? -14.420 -1.945 2.982 1.00 90.81 131 PHE A C 1
ATOM 999 O O . PHE A 1 131 ? -14.370 -2.472 1.869 1.00 90.81 131 PHE A O 1
ATOM 1006 N N . ALA A 1 132 ? -15.210 -0.903 3.247 1.00 88.81 132 ALA A N 1
ATOM 1007 C CA . ALA A 1 132 ? -15.997 -0.203 2.232 1.00 88.81 132 ALA A CA 1
ATOM 1008 C C . ALA A 1 132 ? -15.103 0.641 1.309 1.00 88.81 132 ALA A C 1
ATOM 1010 O O . ALA A 1 132 ? -15.401 0.824 0.130 1.00 88.81 132 ALA A O 1
ATOM 1011 N N . SER A 1 133 ? -13.978 1.125 1.840 1.00 86.38 133 SER A N 1
ATOM 1012 C CA . SER A 1 133 ? -12.986 1.917 1.119 1.00 86.38 133 SER A CA 1
ATOM 1013 C C . SER A 1 133 ? -11.578 1.579 1.598 1.00 86.38 133 SER A C 1
ATOM 1015 O O . SER A 1 133 ? -11.359 1.283 2.769 1.00 86.38 133 SER A O 1
ATOM 1017 N N . SER A 1 134 ? -10.604 1.669 0.694 1.00 83.12 134 SER A N 1
ATOM 1018 C CA . SER A 1 134 ? -9.184 1.566 1.040 1.00 83.12 134 SER A CA 1
ATOM 1019 C C . SER A 1 134 ? -8.613 2.858 1.636 1.00 83.12 134 SER A C 1
ATOM 1021 O O . SER A 1 134 ? -7.438 2.894 1.983 1.00 83.12 134 SER A O 1
ATOM 1023 N N . ASN A 1 135 ? -9.413 3.924 1.709 1.00 86.88 135 ASN A N 1
ATOM 1024 C CA . ASN A 1 135 ? -9.010 5.212 2.262 1.00 86.88 135 ASN A CA 1
ATOM 1025 C C . ASN A 1 135 ? -9.669 5.397 3.628 1.00 86.88 135 ASN A C 1
ATOM 1027 O O . ASN A 1 135 ? -10.896 5.336 3.731 1.00 86.88 135 ASN A O 1
ATOM 1031 N N . GLY A 1 136 ? -8.851 5.638 4.648 1.00 87.12 136 GLY A N 1
ATOM 1032 C CA . GLY A 1 136 ? -9.323 5.993 5.979 1.00 87.12 136 GLY A CA 1
ATOM 1033 C C . GLY A 1 136 ? -9.524 7.499 6.131 1.00 87.12 136 GLY A C 1
ATOM 1034 O O . GLY A 1 136 ? -8.862 8.298 5.464 1.00 87.12 136 GLY A O 1
ATOM 1035 N N . VAL A 1 137 ? -10.424 7.883 7.028 1.00 92.12 137 VAL A N 1
ATOM 1036 C CA . VAL A 1 137 ? -10.611 9.267 7.474 1.00 92.12 137 VAL A CA 1
ATOM 1037 C C . VAL A 1 137 ? -9.677 9.513 8.652 1.00 92.12 137 VAL A C 1
ATOM 1039 O O . VAL A 1 137 ? -9.599 8.690 9.562 1.00 92.12 137 VAL A O 1
ATOM 1042 N N . THR A 1 138 ? -8.933 10.617 8.637 1.00 92.62 138 THR A N 1
ATOM 1043 C CA . THR A 1 138 ? -8.059 10.977 9.760 1.00 92.62 138 THR A CA 1
ATOM 1044 C C . THR A 1 138 ? -8.891 11.191 11.020 1.00 92.62 138 THR A C 1
ATOM 1046 O O . THR A 1 138 ? -9.857 11.950 10.997 1.00 92.62 138 THR A O 1
ATOM 1049 N N . LEU A 1 139 ? -8.490 10.544 12.109 1.00 90.62 139 LEU A N 1
ATOM 1050 C CA . LEU A 1 139 ? -9.148 10.624 13.408 1.00 90.62 139 LEU A CA 1
ATOM 1051 C C . LEU A 1 139 ? -8.278 11.428 14.379 1.00 90.62 139 LEU A C 1
ATOM 1053 O O . LEU A 1 139 ? -7.046 11.334 14.342 1.00 90.62 139 LEU A O 1
ATOM 1057 N N . ALA A 1 140 ? -8.900 12.218 15.255 1.00 89.75 140 ALA A N 1
ATOM 1058 C CA . ALA A 1 140 ? -8.169 12.951 16.283 1.00 89.75 140 ALA A CA 1
ATOM 1059 C C . ALA A 1 140 ? -7.496 11.972 17.261 1.00 89.75 140 ALA A C 1
ATOM 1061 O O . ALA A 1 140 ? -8.106 10.995 17.694 1.00 89.75 140 ALA A O 1
ATOM 1062 N N . ALA A 1 141 ? -6.248 12.245 17.656 1.00 87.44 141 ALA A N 1
ATOM 1063 C CA . ALA A 1 141 ? -5.474 11.331 18.501 1.00 87.44 141 ALA A CA 1
ATOM 1064 C C . ALA A 1 141 ? -6.150 11.045 19.851 1.00 87.44 141 ALA A C 1
ATOM 1066 O O . ALA A 1 141 ? -6.141 9.908 20.321 1.00 87.44 141 ALA A O 1
ATOM 1067 N N . ARG A 1 142 ? -6.776 12.063 20.456 1.00 88.94 142 ARG A N 1
ATOM 1068 C CA . ARG A 1 142 ? -7.543 11.906 21.697 1.00 88.94 142 ARG A CA 1
ATOM 1069 C C . ARG A 1 142 ? -8.702 10.923 21.530 1.00 88.94 142 ARG A C 1
ATOM 1071 O O . ARG A 1 142 ? -8.832 10.016 22.339 1.00 88.94 142 ARG A O 1
ATOM 1078 N N . GLU A 1 143 ? -9.499 11.095 20.480 1.00 90.31 143 GLU A N 1
ATOM 1079 C CA . GLU A 1 143 ? -10.667 10.259 20.187 1.00 90.31 143 GLU A CA 1
ATOM 1080 C C . GLU A 1 143 ? -10.259 8.813 19.891 1.00 90.31 143 GLU A C 1
ATOM 1082 O O . GLU A 1 143 ? -10.783 7.882 20.498 1.00 90.31 143 GLU A O 1
ATOM 1087 N N . ALA A 1 144 ? -9.235 8.631 19.053 1.00 89.81 144 ALA A N 1
ATOM 1088 C CA . ALA A 1 144 ? -8.697 7.315 18.737 1.00 89.81 144 ALA A CA 1
ATOM 1089 C C . ALA A 1 144 ? -8.216 6.572 19.991 1.00 89.81 144 ALA A C 1
ATOM 1091 O O . ALA A 1 144 ? -8.530 5.401 20.179 1.00 89.81 144 ALA A O 1
ATOM 1092 N N . ARG A 1 145 ? -7.481 7.251 20.883 1.00 89.94 145 ARG A N 1
ATOM 1093 C CA . ARG A 1 145 ? -6.995 6.651 22.135 1.00 89.94 145 ARG A CA 1
ATOM 1094 C C . ARG A 1 145 ? -8.129 6.280 23.081 1.00 89.94 145 ARG A C 1
ATOM 1096 O O . ARG A 1 145 ? -8.017 5.265 23.759 1.00 89.94 145 ARG A O 1
ATOM 1103 N N . THR A 1 146 ? -9.195 7.078 23.129 1.00 93.12 146 THR A N 1
ATOM 1104 C CA . THR A 1 146 ? -10.387 6.735 23.909 1.00 93.12 146 THR A CA 1
ATOM 1105 C C . THR A 1 146 ? -11.013 5.451 23.374 1.00 93.12 146 THR A C 1
ATOM 1107 O O . THR A 1 146 ? -11.138 4.504 24.140 1.00 93.12 146 THR A O 1
ATOM 1110 N N . MET A 1 147 ? -11.271 5.363 22.066 1.00 91.62 147 MET A N 1
ATOM 1111 C CA . MET A 1 147 ? -11.848 4.166 21.433 1.00 91.62 147 MET A CA 1
ATOM 1112 C C . MET A 1 147 ? -10.965 2.916 21.585 1.00 91.62 147 MET A C 1
ATOM 1114 O O . MET A 1 147 ? -11.464 1.818 21.811 1.00 91.62 147 MET A O 1
ATOM 1118 N N . ILE A 1 148 ? -9.640 3.066 21.475 1.00 92.06 148 ILE A N 1
ATOM 1119 C CA . ILE A 1 148 ? -8.680 1.958 21.632 1.00 92.06 148 ILE A CA 1
ATOM 1120 C C . ILE A 1 148 ? -8.563 1.516 23.100 1.00 92.06 148 ILE A C 1
ATOM 1122 O O . ILE A 1 148 ? -8.263 0.355 23.370 1.00 92.06 148 ILE A O 1
ATOM 1126 N N . GLY A 1 149 ? -8.769 2.432 24.048 1.00 89.81 149 GLY A N 1
ATOM 1127 C CA . GLY A 1 149 ? -8.691 2.158 25.482 1.00 89.81 149 GLY A CA 1
ATOM 1128 C C . GLY A 1 149 ? -9.968 1.573 26.089 1.00 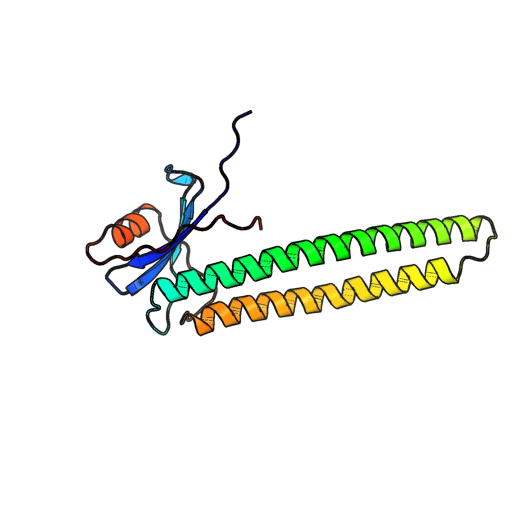89.81 149 GLY A C 1
ATOM 1129 O O . GLY A 1 149 ? -9.953 1.200 27.262 1.00 89.81 149 GLY A O 1
ATOM 1130 N N . GLU A 1 150 ? -11.067 1.506 25.334 1.00 92.56 150 GLU A N 1
ATOM 1131 C CA . GLU A 1 150 ? -12.340 0.979 25.823 1.00 92.56 150 GLU A CA 1
ATOM 1132 C C . GLU A 1 150 ? -12.283 -0.536 26.105 1.00 92.56 150 GLU A C 1
ATOM 1134 O O . GLU A 1 150 ? -11.668 -1.298 25.349 1.00 92.56 150 GLU A O 1
ATOM 1139 N N . PRO A 1 151 ? -12.956 -1.020 27.168 1.00 88.88 151 PRO A N 1
ATOM 1140 C CA . PRO A 1 151 ? -13.091 -2.450 27.417 1.00 88.88 151 PRO A CA 1
ATOM 1141 C C . PRO A 1 151 ? -13.744 -3.160 26.224 1.00 88.88 151 PRO A C 1
ATOM 1143 O O . PRO A 1 151 ? -14.858 -2.829 25.830 1.00 88.88 151 PRO A O 1
ATOM 1146 N N . GLY A 1 152 ? -13.058 -4.158 25.666 1.00 86.88 152 GLY A N 1
ATOM 1147 C CA . GLY A 1 152 ? -13.511 -4.887 24.475 1.00 86.88 152 GLY A CA 1
ATOM 1148 C C . GLY A 1 152 ? -12.836 -4.449 23.173 1.00 86.88 152 GLY A C 1
ATOM 1149 O O . GLY A 1 152 ? -12.989 -5.139 22.166 1.00 86.88 152 GLY A O 1
ATOM 1150 N N . ALA A 1 153 ? -12.037 -3.377 23.190 1.00 92.88 153 ALA A N 1
ATOM 1151 C CA . ALA A 1 153 ? -11.165 -3.048 22.072 1.00 92.88 153 ALA A CA 1
ATOM 1152 C C . ALA A 1 153 ? -10.053 -4.100 21.911 1.00 92.88 153 ALA A C 1
ATOM 1154 O O . ALA A 1 153 ? -9.448 -4.566 22.880 1.00 92.88 153 ALA A O 1
ATOM 1155 N N . VAL A 1 154 ? -9.760 -4.466 20.664 1.00 95.12 154 VAL A N 1
ATOM 1156 C CA . VAL A 1 154 ? -8.743 -5.460 20.306 1.00 95.12 154 VAL A CA 1
ATOM 1157 C C . VAL A 1 154 ? -7.674 -4.797 19.451 1.00 95.12 154 VAL A C 1
ATOM 1159 O O . VAL A 1 154 ? -7.972 -4.170 18.436 1.00 95.12 154 VAL A O 1
ATOM 1162 N N . SER A 1 155 ? -6.414 -4.963 19.844 1.00 94.31 155 SER A N 1
ATOM 1163 C CA . SER A 1 155 ? -5.258 -4.446 19.107 1.00 94.31 155 SER A CA 1
ATOM 1164 C C . SER A 1 155 ? -4.488 -5.587 18.455 1.00 94.31 155 SER A C 1
ATOM 1166 O O . SER A 1 155 ? -4.271 -6.632 19.066 1.00 94.31 155 SER A O 1
ATOM 1168 N N . GLY A 1 156 ? -4.091 -5.382 17.204 1.00 92.81 156 GLY A N 1
ATOM 1169 C CA . GLY A 1 156 ? -3.337 -6.344 16.410 1.00 92.81 156 GLY A CA 1
ATOM 1170 C C . GLY A 1 156 ? -1.838 -6.237 16.633 1.00 92.81 156 GLY A C 1
ATOM 1171 O O . GLY A 1 156 ? -1.363 -5.541 17.537 1.00 92.81 156 GLY A O 1
ATOM 1172 N N . ARG A 1 157 ? -1.076 -6.918 15.779 1.00 92.56 157 ARG A N 1
ATOM 1173 C CA . ARG A 1 157 ? 0.386 -6.846 15.822 1.00 92.56 157 ARG A CA 1
ATOM 1174 C C . ARG A 1 157 ? 0.887 -5.512 15.282 1.00 92.56 157 ARG A C 1
ATOM 1176 O O . ARG A 1 157 ? 0.272 -4.880 14.426 1.00 92.56 157 ARG A O 1
ATOM 1183 N N . GLU A 1 158 ? 2.046 -5.107 15.782 1.00 91.00 158 GLU A N 1
ATOM 1184 C CA . GLU A 1 158 ? 2.763 -3.945 15.280 1.00 91.00 158 GLU A CA 1
ATOM 1185 C C . GLU A 1 158 ? 3.678 -4.353 14.117 1.00 91.00 158 GLU A C 1
ATOM 1187 O O . GLU A 1 158 ? 4.454 -5.310 14.196 1.00 91.00 158 GLU A O 1
ATOM 1192 N N . PHE A 1 159 ? 3.594 -3.611 13.019 1.00 87.50 159 PHE A N 1
ATOM 1193 C CA . PHE A 1 159 ? 4.386 -3.810 11.814 1.00 87.50 159 PHE A CA 1
ATOM 1194 C C . PHE A 1 159 ? 5.277 -2.597 11.581 1.00 87.50 159 PHE A C 1
ATOM 1196 O O . PHE A 1 159 ? 4.842 -1.461 11.732 1.00 87.50 159 PHE A O 1
ATOM 1203 N N . ALA A 1 160 ? 6.512 -2.801 11.126 1.00 85.88 160 ALA A N 1
ATOM 1204 C CA . ALA A 1 160 ? 7.295 -1.696 10.582 1.00 85.88 160 ALA A CA 1
ATOM 1205 C C . ALA A 1 160 ? 6.569 -1.110 9.360 1.00 85.88 160 ALA A C 1
ATOM 1207 O O . ALA A 1 160 ? 6.220 -1.844 8.429 1.00 85.88 160 ALA A O 1
ATOM 1208 N N . ALA A 1 161 ? 6.350 0.203 9.355 1.00 78.44 161 ALA A N 1
ATOM 1209 C CA . ALA A 1 161 ? 5.808 0.891 8.199 1.00 78.44 161 ALA A CA 1
ATOM 1210 C C . ALA A 1 161 ? 6.829 0.789 7.066 1.00 78.44 161 ALA A C 1
ATOM 1212 O O . ALA A 1 161 ? 7.987 1.189 7.219 1.00 78.44 161 ALA A O 1
ATOM 1213 N N . VAL A 1 162 ? 6.406 0.269 5.915 1.00 66.56 162 VAL A N 1
ATOM 1214 C CA . VAL A 1 162 ? 7.249 0.340 4.723 1.00 66.56 162 VAL A CA 1
ATOM 1215 C C . VAL A 1 162 ? 7.414 1.814 4.362 1.00 66.56 162 VAL A C 1
ATOM 1217 O O . VAL A 1 162 ? 6.434 2.565 4.389 1.00 66.56 162 VAL A O 1
ATOM 1220 N N . ARG A 1 163 ? 8.655 2.244 4.089 1.00 53.84 163 ARG A N 1
ATOM 1221 C CA . ARG A 1 163 ? 8.927 3.594 3.580 1.00 53.84 163 ARG A CA 1
ATOM 1222 C C . ARG A 1 163 ? 8.078 3.791 2.322 1.00 53.84 163 ARG A C 1
ATOM 1224 O O . ARG A 1 163 ? 8.218 3.020 1.377 1.00 53.84 163 ARG A O 1
ATOM 1231 N N . ALA A 1 164 ? 7.174 4.766 2.380 1.00 40.72 164 ALA A N 1
ATOM 1232 C CA . ALA A 1 164 ? 6.522 5.298 1.192 1.00 40.72 164 ALA A CA 1
ATOM 1233 C C . ALA A 1 164 ? 7.554 6.035 0.334 1.00 40.72 164 ALA A C 1
ATOM 1235 O O . ALA A 1 164 ? 8.480 6.633 0.939 1.00 40.72 164 ALA A O 1
#

pLDDT: mean 86.22, std 8.77, range [40.72, 96.0]

Sequence (164 aa):
MEQKKPWTIQWHIAADGTVIKQRSRGSAEHEQLFQQFATVRTPKIEQLDAMEEGLRRASTSGERSSRALLHVAYVACAGLVAGIVSSWAGIDTGFLTLGSLAVVVLLGLSTGVIMRASISRYQRAHREAGFASSNGVTLAAREARTMIGEPGAVSGREFAAVRA

Radius of gyration: 22.77 Å; chains: 1; bounding box: 51×26×65 Å